Protein AF-A0A9D9U614-F1 (afdb_monomer_lite)

Sequence (56 aa):
MPTHELCAMRIHELAVDGALASLNSNADGLSAPEAARRLAEFGPNRLEDVARERLW

Radius of gyration: 17.28 Å; chains: 1; bounding box: 44×39×31 Å

Structure (mmCIF, N/CA/C/O backbone):
data_AF-A0A9D9U614-F1
#
_entry.id   AF-A0A9D9U614-F1
#
loop_
_atom_site.group_PDB
_atom_site.id
_atom_site.type_symbol
_atom_site.label_atom_id
_atom_site.label_alt_id
_atom_site.label_comp_id
_atom_site.label_asym_id
_atom_site.label_entity_id
_atom_site.label_seq_id
_atom_site.pdbx_PDB_ins_code
_atom_site.Cartn_x
_atom_site.Cartn_y
_atom_site.Cartn_z
_atom_site.occupancy
_atom_site.B_iso_or_equiv
_atom_site.auth_seq_id
_atom_site.auth_comp_id
_atom_site.auth_asym_id
_atom_site.auth_atom_id
_atom_site.pdbx_PDB_model_num
ATOM 1 N N . MET A 1 1 ? 19.226 23.366 10.990 1.00 38.78 1 MET A N 1
ATOM 2 C CA . MET A 1 1 ? 17.914 23.488 10.325 1.00 38.78 1 MET A CA 1
ATOM 3 C C . MET A 1 1 ? 17.450 22.079 10.019 1.00 38.78 1 MET A C 1
ATOM 5 O O . MET A 1 1 ? 18.118 21.453 9.206 1.00 38.78 1 MET A O 1
ATOM 9 N N . PRO A 1 2 ? 16.435 21.515 10.692 1.00 50.66 2 PRO A N 1
ATOM 10 C CA . PRO A 1 2 ? 15.920 20.230 10.259 1.00 50.66 2 PRO A CA 1
ATOM 11 C C . PRO A 1 2 ? 15.128 20.496 8.978 1.00 50.66 2 PRO A C 1
ATOM 13 O O . PRO A 1 2 ? 14.103 21.176 8.991 1.00 50.66 2 PRO A O 1
ATOM 16 N N . THR A 1 3 ? 15.668 20.053 7.850 1.00 47.31 3 THR A N 1
ATOM 17 C CA . THR A 1 3 ? 14.922 19.926 6.605 1.00 47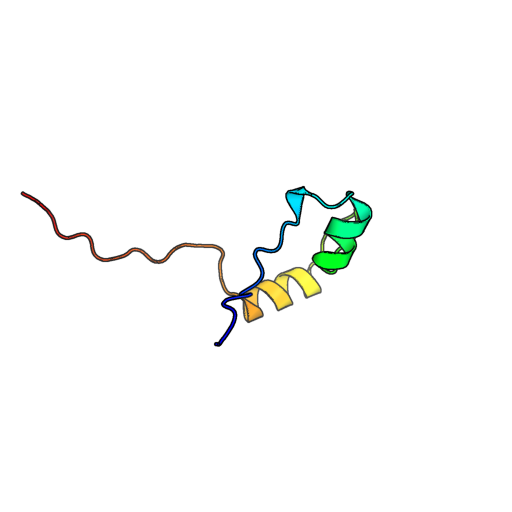.31 3 THR A CA 1
ATOM 18 C C . THR A 1 3 ? 13.753 18.992 6.888 1.00 47.31 3 THR A C 1
ATOM 20 O O . THR A 1 3 ? 13.948 17.814 7.174 1.00 47.31 3 THR A O 1
ATOM 23 N N . HIS A 1 4 ? 12.530 19.520 6.845 1.00 50.75 4 HIS A N 1
ATOM 24 C CA . HIS A 1 4 ? 11.306 18.727 6.768 1.00 50.75 4 HIS A CA 1
ATOM 25 C C . HIS A 1 4 ? 11.236 18.016 5.402 1.00 50.75 4 HIS A C 1
ATOM 27 O O . HIS A 1 4 ? 10.303 18.210 4.632 1.00 50.75 4 HIS A O 1
ATOM 33 N N . GLU A 1 5 ? 12.222 17.177 5.091 1.00 48.12 5 GLU A N 1
ATOM 34 C CA . GLU A 1 5 ? 12.109 16.122 4.086 1.00 48.12 5 GLU A CA 1
ATOM 35 C C . GLU A 1 5 ? 11.423 14.917 4.732 1.00 48.12 5 GLU A C 1
ATOM 37 O O . GLU A 1 5 ? 11.926 13.799 4.747 1.00 48.12 5 GLU A O 1
ATOM 42 N N . LEU A 1 6 ? 10.216 15.122 5.256 1.00 53.34 6 LEU A N 1
ATOM 43 C CA . LEU A 1 6 ? 9.255 14.028 5.285 1.00 53.34 6 LEU A CA 1
ATOM 44 C C . LEU A 1 6 ? 8.700 13.918 3.866 1.00 53.34 6 LEU A C 1
ATOM 46 O O . LEU A 1 6 ? 7.611 14.388 3.556 1.00 53.34 6 LEU A O 1
ATOM 50 N N . CYS A 1 7 ? 9.572 13.385 3.006 1.00 45.88 7 CYS A N 1
ATOM 51 C CA . CYS A 1 7 ? 9.313 12.611 1.807 1.00 45.88 7 CYS A CA 1
ATOM 52 C C . CYS A 1 7 ? 7.852 12.626 1.361 1.00 45.88 7 CYS A C 1
ATOM 54 O O . CYS A 1 7 ? 7.093 11.701 1.652 1.00 45.88 7 CYS A O 1
ATOM 56 N N . ALA A 1 8 ? 7.465 13.623 0.568 1.00 57.12 8 ALA A N 1
ATOM 57 C CA . ALA A 1 8 ? 6.387 13.386 -0.372 1.00 57.12 8 ALA A CA 1
ATOM 58 C C . ALA A 1 8 ? 6.886 12.278 -1.309 1.00 57.12 8 ALA A C 1
ATOM 60 O O . ALA A 1 8 ? 7.681 12.529 -2.212 1.00 57.12 8 ALA A O 1
ATOM 61 N N . MET A 1 9 ? 6.489 11.031 -1.050 1.00 70.75 9 MET A N 1
ATOM 62 C CA . MET A 1 9 ? 6.633 9.940 -2.005 1.00 70.75 9 MET A CA 1
ATOM 63 C C . MET A 1 9 ? 5.897 10.366 -3.279 1.00 70.75 9 MET A C 1
ATOM 65 O O . MET A 1 9 ? 4.679 10.224 -3.386 1.00 70.75 9 MET A O 1
ATOM 69 N N . ARG A 1 10 ? 6.627 10.934 -4.248 1.00 84.06 10 ARG A N 1
ATOM 70 C CA . ARG A 1 10 ? 6.103 11.344 -5.560 1.00 84.06 10 ARG A CA 1
ATOM 71 C C . ARG A 1 10 ? 5.957 10.123 -6.464 1.00 84.06 10 ARG A C 1
ATOM 73 O O . ARG A 1 10 ? 6.463 10.079 -7.575 1.00 84.06 10 ARG A O 1
ATOM 80 N N . ILE A 1 11 ? 5.257 9.106 -5.962 1.00 88.12 11 ILE A N 1
ATOM 81 C CA . ILE A 1 11 ? 5.063 7.826 -6.649 1.00 88.12 11 ILE A CA 1
ATOM 82 C C . ILE A 1 11 ? 4.397 7.997 -8.023 1.00 88.12 11 ILE A C 1
ATOM 84 O O . ILE A 1 11 ? 4.638 7.209 -8.926 1.00 88.12 11 ILE A O 1
ATOM 88 N N . HIS A 1 12 ? 3.623 9.071 -8.196 1.00 88.12 12 HIS A N 1
ATOM 89 C CA . HIS A 1 12 ? 2.977 9.448 -9.452 1.00 88.12 12 HIS A CA 1
ATOM 90 C C . HIS A 1 12 ? 3.949 9.912 -10.552 1.00 88.12 12 HIS A C 1
ATOM 92 O O . HIS A 1 12 ? 3.5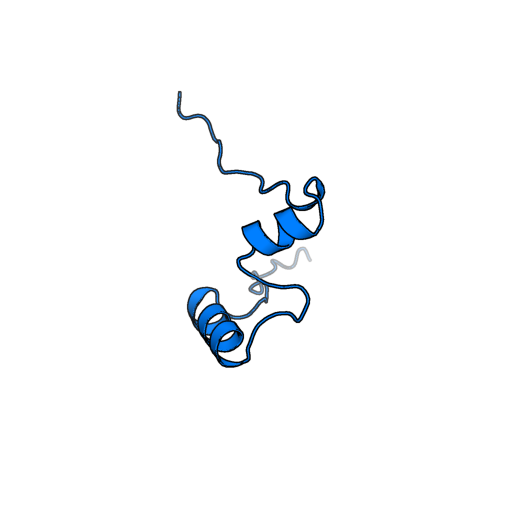47 10.001 -11.706 1.00 88.12 12 HIS A O 1
ATOM 98 N N . GLU A 1 13 ? 5.203 10.221 -10.216 1.00 93.19 13 GLU A N 1
ATOM 99 C CA . GLU A 1 13 ? 6.241 10.592 -11.188 1.00 93.19 13 GLU A CA 1
ATOM 100 C C . GLU A 1 13 ? 7.080 9.393 -11.638 1.00 93.19 13 GLU A C 1
ATOM 102 O O . GLU A 1 13 ? 7.848 9.494 -12.595 1.00 93.19 13 GLU A 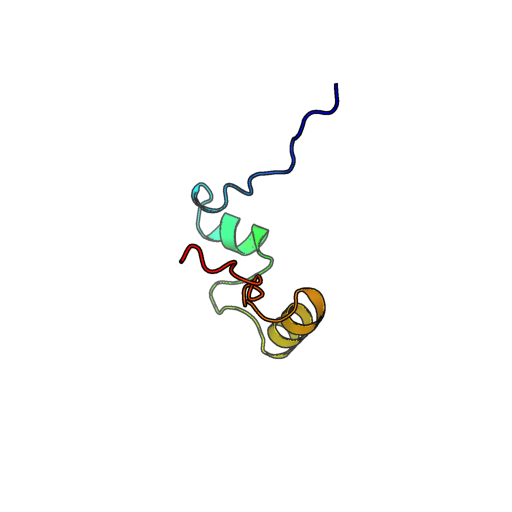O 1
ATOM 107 N N . LEU A 1 14 ? 6.962 8.257 -10.945 1.00 91.38 14 LEU A N 1
ATOM 108 C CA . LEU A 1 14 ? 7.699 7.049 -11.282 1.00 91.38 14 LEU A CA 1
ATOM 109 C C . LEU A 1 14 ? 7.040 6.341 -12.467 1.00 91.38 14 LEU A C 1
ATOM 111 O O . LEU A 1 14 ? 5.816 6.263 -12.575 1.00 91.38 14 LEU A O 1
ATOM 115 N N . ALA A 1 15 ? 7.869 5.745 -13.324 1.00 93.69 15 ALA A N 1
ATOM 116 C CA . ALA A 1 15 ? 7.392 4.721 -14.245 1.00 93.69 15 ALA A CA 1
ATOM 117 C C . ALA A 1 15 ? 6.803 3.537 -13.455 1.00 93.69 15 ALA A C 1
ATOM 119 O O . ALA A 1 15 ? 7.172 3.312 -12.300 1.00 93.69 15 ALA A O 1
ATOM 120 N N . VAL A 1 16 ? 5.924 2.758 -14.092 1.00 93.56 16 VAL A N 1
ATOM 121 C CA . VAL A 1 16 ? 5.173 1.664 -13.447 1.00 93.56 16 VAL A CA 1
ATOM 122 C C . VAL A 1 16 ? 6.086 0.715 -12.664 1.00 93.56 16 VAL A C 1
ATOM 124 O O . VAL A 1 16 ? 5.832 0.470 -11.487 1.00 93.56 16 VAL A O 1
ATOM 127 N N . ASP A 1 17 ? 7.189 0.262 -13.261 1.00 93.31 17 ASP A N 1
ATOM 128 C CA . ASP A 1 17 ? 8.139 -0.646 -12.601 1.00 93.31 17 ASP A CA 1
ATOM 129 C C . ASP A 1 17 ? 8.780 -0.018 -11.354 1.00 93.31 17 ASP A C 1
ATOM 131 O O . ASP A 1 17 ? 8.959 -0.678 -10.331 1.00 93.31 17 ASP A O 1
ATOM 135 N N . GLY A 1 18 ? 9.072 1.285 -11.411 1.00 92.38 18 GLY A N 1
ATOM 136 C CA . GLY A 1 18 ? 9.601 2.043 -10.279 1.00 92.38 18 GLY A CA 1
ATOM 137 C C . GLY A 1 18 ? 8.577 2.202 -9.156 1.00 92.38 18 GLY A C 1
ATOM 138 O O . GLY A 1 18 ? 8.926 2.068 -7.983 1.00 92.38 18 GLY A O 1
ATOM 139 N N . ALA A 1 19 ? 7.306 2.428 -9.497 1.00 92.75 19 ALA A N 1
ATOM 140 C CA . ALA A 1 19 ? 6.219 2.484 -8.524 1.00 92.75 19 ALA A CA 1
ATOM 141 C C . ALA A 1 19 ? 5.988 1.118 -7.852 1.00 92.75 19 ALA A C 1
ATOM 143 O O . ALA A 1 19 ? 5.855 1.050 -6.630 1.00 92.75 19 ALA A O 1
ATOM 144 N N . LEU A 1 20 ? 6.006 0.027 -8.624 1.00 93.62 20 LEU A N 1
ATOM 145 C CA . LEU A 1 20 ? 5.879 -1.339 -8.106 1.00 93.62 20 LEU A CA 1
ATOM 146 C C . LEU A 1 20 ? 7.031 -1.698 -7.159 1.00 93.62 20 LEU A C 1
ATOM 148 O O . LEU A 1 20 ? 6.782 -2.174 -6.050 1.00 93.62 20 LEU A O 1
ATOM 152 N N . ALA A 1 21 ? 8.272 -1.391 -7.547 1.00 90.94 21 ALA A N 1
ATOM 153 C CA . ALA A 1 21 ? 9.444 -1.593 -6.699 1.00 90.94 21 ALA A CA 1
ATOM 154 C C . ALA A 1 21 ? 9.369 -0.761 -5.408 1.00 90.94 21 ALA A C 1
ATOM 156 O O . ALA A 1 21 ? 9.623 -1.279 -4.322 1.00 90.94 21 ALA A O 1
ATOM 157 N N . SER A 1 22 ? 8.956 0.507 -5.508 1.00 89.38 22 SER A N 1
ATOM 158 C CA . SER A 1 22 ? 8.786 1.398 -4.353 1.00 89.38 22 SER A CA 1
ATOM 159 C C . SER A 1 22 ? 7.725 0.894 -3.366 1.00 89.38 22 SER A C 1
ATOM 161 O O . SER A 1 22 ? 7.921 0.996 -2.157 1.00 89.38 22 SER A O 1
ATOM 163 N N . LEU A 1 23 ? 6.630 0.310 -3.862 1.00 89.75 23 LEU A N 1
ATOM 164 C CA . LEU A 1 23 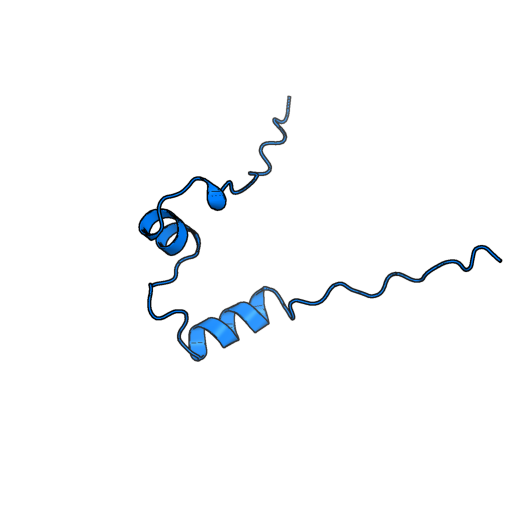? 5.561 -0.281 -3.044 1.00 89.75 23 LEU A CA 1
ATOM 165 C C . LEU A 1 23 ? 5.851 -1.719 -2.591 1.00 89.75 23 LEU A C 1
ATOM 167 O O . LEU A 1 23 ? 5.001 -2.333 -1.929 1.00 89.75 23 LEU A O 1
ATOM 171 N N . ASN A 1 24 ? 7.015 -2.263 -2.963 1.00 90.19 24 ASN A N 1
ATOM 172 C CA . ASN A 1 24 ? 7.383 -3.661 -2.776 1.00 90.19 24 ASN A CA 1
ATOM 173 C C . ASN A 1 24 ? 6.251 -4.606 -3.228 1.00 90.19 24 ASN A C 1
ATOM 175 O O . ASN A 1 24 ? 5.752 -5.425 -2.455 1.00 90.19 24 ASN A O 1
ATOM 179 N N . SER A 1 25 ? 5.762 -4.398 -4.449 1.00 92.25 25 SER A N 1
ATOM 180 C CA . SER A 1 25 ? 4.677 -5.153 -5.084 1.00 92.25 25 SER A CA 1
ATOM 181 C C . SER A 1 25 ? 5.091 -5.553 -6.499 1.00 92.25 25 SER A C 1
ATOM 183 O O . SER A 1 25 ? 6.104 -5.092 -7.019 1.00 92.25 25 SER A O 1
ATOM 185 N N . ASN A 1 26 ? 4.301 -6.406 -7.141 1.00 92.81 26 ASN A N 1
ATOM 186 C CA . ASN A 1 26 ? 4.460 -6.750 -8.551 1.00 92.81 26 ASN A CA 1
ATOM 187 C C . ASN A 1 26 ? 3.168 -6.453 -9.335 1.00 92.81 26 ASN A C 1
ATOM 189 O O . ASN A 1 26 ? 2.173 -6.005 -8.756 1.00 92.81 26 ASN A O 1
ATOM 193 N N . ALA A 1 27 ? 3.208 -6.676 -10.650 1.00 94.62 27 ALA A N 1
ATOM 194 C CA . ALA A 1 27 ? 2.096 -6.405 -11.561 1.00 94.62 27 ALA A CA 1
ATOM 195 C C . ALA A 1 27 ? 0.864 -7.300 -11.319 1.00 94.62 27 ALA A C 1
ATOM 197 O O . ALA A 1 27 ? -0.249 -6.888 -11.634 1.00 94.62 27 ALA A O 1
ATOM 198 N N . ASP A 1 28 ? 1.049 -8.474 -10.712 1.00 94.56 28 ASP A N 1
ATOM 199 C CA . ASP A 1 28 ? -0.033 -9.3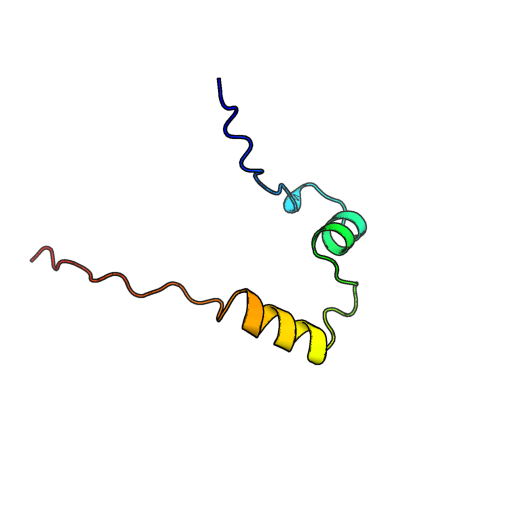86 -10.323 1.00 94.56 28 ASP A CA 1
ATOM 200 C C . ASP A 1 28 ? -0.651 -9.015 -8.957 1.00 94.56 28 ASP A C 1
ATOM 202 O O . ASP A 1 28 ? -1.633 -9.616 -8.518 1.00 94.56 28 ASP A O 1
ATOM 206 N N . GLY A 1 29 ? -0.097 -8.001 -8.282 1.00 93.19 29 GLY A N 1
ATOM 207 C CA . GLY A 1 29 ? -0.558 -7.493 -6.995 1.00 93.19 29 GLY A CA 1
ATOM 208 C C . GLY A 1 29 ? 0.117 -8.152 -5.789 1.00 93.19 29 GLY A C 1
ATOM 209 O O . GLY A 1 29 ? 1.265 -8.596 -5.838 1.00 93.19 29 GLY A O 1
ATOM 210 N N . LEU A 1 30 ? -0.592 -8.163 -4.656 1.00 95.19 30 LEU A N 1
ATOM 211 C CA . LEU A 1 30 ? -0.111 -8.755 -3.406 1.00 95.19 30 LEU A CA 1
ATOM 212 C C . LEU A 1 30 ? -0.675 -10.162 -3.216 1.00 95.19 30 LEU A C 1
ATOM 214 O O . LEU A 1 30 ? -1.852 -10.419 -3.468 1.00 95.19 30 LEU A O 1
ATOM 218 N N . SER A 1 31 ? 0.151 -11.058 -2.678 1.00 94.69 31 SER A N 1
ATOM 219 C CA . SER A 1 31 ? -0.326 -12.351 -2.197 1.00 94.69 31 SER A CA 1
ATOM 220 C C . SER A 1 31 ? -1.230 -12.166 -0.971 1.00 94.69 31 SER A C 1
ATOM 222 O O . SER A 1 31 ? -1.072 -11.215 -0.203 1.00 94.69 31 SER A O 1
ATOM 224 N N . ALA A 1 32 ? -2.162 -13.095 -0.745 1.00 96.06 32 ALA A N 1
ATOM 225 C CA . ALA A 1 32 ? -3.051 -13.033 0.418 1.00 96.06 32 ALA A CA 1
ATOM 226 C C . ALA A 1 32 ? -2.300 -12.956 1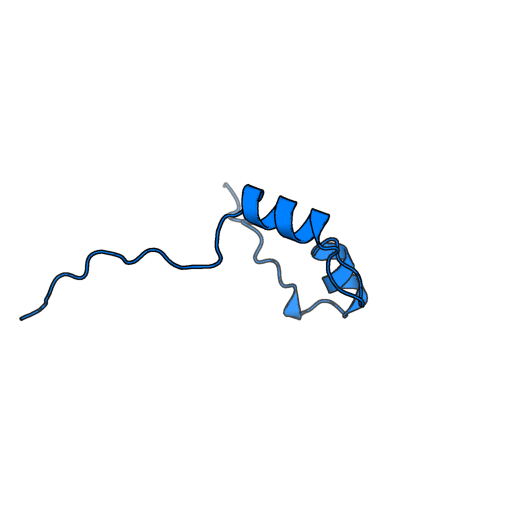.771 1.00 96.06 32 ALA A C 1
ATOM 228 O O . ALA A 1 32 ? -2.696 -12.142 2.608 1.00 96.06 32 ALA A O 1
ATOM 229 N N . PRO A 1 33 ? -1.197 -13.707 1.999 1.00 96.56 33 PRO A N 1
ATOM 230 C CA . PRO A 1 33 ? -0.400 -13.561 3.219 1.00 96.56 33 PRO A CA 1
ATOM 231 C C . PRO A 1 33 ? 0.217 -12.167 3.383 1.00 96.56 33 PRO A C 1
ATOM 233 O O . PRO A 1 33 ? 0.215 -11.618 4.482 1.00 96.56 33 PRO A O 1
ATOM 236 N N . GLU A 1 34 ? 0.713 -11.569 2.298 1.00 95.69 34 GLU A N 1
ATOM 237 C CA . GLU A 1 34 ? 1.323 -10.237 2.339 1.00 95.69 34 GLU A CA 1
ATOM 238 C C . GLU A 1 34 ? 0.274 -9.142 2.562 1.00 95.69 34 GLU A C 1
ATOM 240 O O . GLU A 1 34 ? 0.494 -8.223 3.350 1.00 95.69 34 GLU A O 1
ATOM 245 N N . ALA A 1 35 ? -0.902 -9.265 1.941 1.00 95.88 35 ALA A N 1
ATOM 246 C CA . ALA A 1 35 ? -2.026 -8.372 2.198 1.00 95.88 35 ALA A CA 1
ATOM 247 C C . ALA A 1 35 ? -2.472 -8.428 3.671 1.00 95.88 35 ALA A C 1
ATOM 249 O O . ALA A 1 35 ? -2.696 -7.384 4.284 1.00 95.88 35 ALA A O 1
ATOM 250 N N . ALA A 1 36 ? -2.535 -9.625 4.267 1.00 97.31 36 ALA A N 1
ATOM 251 C CA . ALA A 1 36 ? -2.856 -9.795 5.685 1.00 97.31 36 ALA A CA 1
ATOM 252 C C . ALA A 1 36 ? -1.777 -9.194 6.604 1.00 97.31 36 ALA A C 1
ATOM 254 O O . ALA A 1 36 ? -2.113 -8.523 7.580 1.00 97.31 36 ALA A O 1
ATOM 255 N N . ARG A 1 37 ? -0.490 -9.375 6.271 1.00 97.00 37 ARG A N 1
ATOM 256 C CA . ARG A 1 37 ? 0.631 -8.762 7.002 1.00 97.00 37 ARG A CA 1
ATOM 257 C C . ARG A 1 37 ? 0.522 -7.238 7.001 1.00 97.00 37 ARG A C 1
ATOM 259 O O . ARG A 1 37 ? 0.597 -6.629 8.062 1.00 97.00 37 ARG A O 1
ATOM 266 N N . ARG A 1 38 ? 0.281 -6.631 5.832 1.00 96.44 38 ARG A N 1
ATOM 267 C CA . ARG A 1 38 ? 0.107 -5.174 5.699 1.00 96.44 38 ARG A CA 1
ATOM 268 C C . ARG A 1 38 ? -1.129 -4.670 6.436 1.00 96.44 38 ARG A C 1
ATOM 270 O O . ARG A 1 38 ? -1.058 -3.628 7.073 1.00 96.44 38 ARG A O 1
ATOM 277 N N . LEU A 1 39 ? -2.241 -5.406 6.396 1.00 96.25 39 LEU A N 1
ATOM 278 C CA . LEU A 1 39 ? -3.444 -5.047 7.150 1.00 96.25 39 LEU A CA 1
ATOM 279 C C . LEU A 1 39 ? -3.184 -5.035 8.664 1.00 96.25 39 LEU A C 1
ATOM 281 O O . LEU A 1 39 ? -3.677 -4.149 9.354 1.00 96.25 39 LEU A O 1
ATOM 285 N N . ALA A 1 40 ? -2.406 -5.991 9.176 1.00 97.06 40 ALA A N 1
ATOM 286 C CA . ALA A 1 40 ? -2.019 -6.023 10.584 1.00 97.06 40 ALA A CA 1
ATOM 287 C C . ALA A 1 40 ? -1.015 -4.913 10.951 1.00 97.06 40 ALA A C 1
ATOM 289 O O . ALA A 1 40 ? -1.057 -4.405 12.067 1.00 97.06 40 ALA A O 1
ATOM 290 N N . GLU A 1 41 ? -0.129 -4.540 10.024 1.00 96.31 41 GLU A N 1
ATOM 291 C CA . GLU A 1 41 ? 0.898 -3.508 10.220 1.00 96.31 41 GLU A CA 1
ATOM 292 C C . GLU A 1 41 ? 0.323 -2.084 10.183 1.00 96.31 41 GLU A C 1
ATOM 294 O O . GLU A 1 41 ? 0.605 -1.282 11.069 1.00 96.31 41 GLU A O 1
ATOM 299 N N . PHE A 1 42 ? -0.493 -1.767 9.174 1.00 93.19 42 PHE A N 1
ATOM 300 C CA . PHE A 1 42 ? -1.009 -0.413 8.939 1.00 93.19 42 PHE A CA 1
ATOM 301 C C . PHE A 1 42 ? -2.428 -0.197 9.467 1.00 93.19 42 PHE A C 1
ATOM 303 O O . PHE A 1 42 ? -2.865 0.943 9.615 1.00 93.19 42 PHE A O 1
ATOM 310 N N . GLY A 1 43 ? -3.154 -1.278 9.742 1.00 94.56 43 GLY A N 1
ATOM 311 C CA . GLY A 1 43 ? -4.560 -1.217 10.105 1.00 94.56 43 GLY A CA 1
ATOM 312 C C . GLY A 1 43 ? -5.492 -1.038 8.899 1.00 94.56 43 GLY A C 1
ATOM 313 O O . GLY A 1 43 ? -5.072 -1.051 7.736 1.00 94.56 43 GLY A O 1
ATOM 314 N N . PRO A 1 44 ? -6.804 -0.921 9.159 1.00 94.62 44 PRO A N 1
ATOM 315 C CA . PRO A 1 44 ? -7.792 -0.725 8.109 1.00 94.62 44 PRO A CA 1
ATOM 316 C C . PRO A 1 44 ? -7.598 0.630 7.419 1.00 94.62 44 PRO A C 1
ATOM 318 O O . PRO A 1 44 ? -7.418 1.651 8.077 1.00 94.62 44 PRO A O 1
ATOM 321 N N . ASN A 1 45 ? -7.730 0.659 6.088 1.00 94.19 45 ASN A N 1
ATOM 322 C CA . ASN A 1 45 ? -7.768 1.905 5.319 1.00 94.19 45 ASN A CA 1
ATOM 323 C C . ASN A 1 45 ? -9.102 2.636 5.546 1.00 94.19 45 ASN A C 1
ATOM 325 O O . ASN A 1 45 ? -10.027 2.570 4.732 1.00 94.19 45 ASN A O 1
ATOM 329 N N . ARG A 1 46 ? -9.227 3.269 6.708 1.00 92.00 46 ARG A N 1
ATOM 330 C CA . ARG A 1 46 ? -10.388 4.042 7.128 1.00 92.00 46 ARG A CA 1
ATOM 331 C C . ARG A 1 46 ? -9.898 5.219 7.952 1.00 92.00 46 ARG A C 1
ATOM 333 O O . ARG A 1 46 ? -9.100 5.051 8.864 1.00 92.00 46 ARG A O 1
ATOM 340 N N . LEU A 1 47 ? -10.418 6.397 7.635 1.00 89.19 47 LEU A N 1
ATOM 341 C CA . LEU A 1 47 ? -10.233 7.563 8.482 1.00 89.19 47 LEU A CA 1
ATOM 342 C C . LEU A 1 47 ? -11.101 7.416 9.724 1.00 89.19 47 LEU A C 1
ATOM 344 O O . LEU A 1 47 ? -12.262 7.010 9.626 1.00 89.19 47 LEU A O 1
ATOM 348 N N . GLU A 1 48 ? -10.533 7.744 10.876 1.00 87.38 48 GLU A N 1
ATOM 349 C CA . GLU A 1 48 ? -11.305 7.808 12.106 1.00 87.38 48 GLU A CA 1
ATOM 350 C C . GLU A 1 48 ? -12.334 8.934 12.020 1.00 87.38 48 GLU A C 1
ATOM 352 O O . GLU A 1 48 ? -12.061 10.023 11.504 1.00 87.38 48 GLU A O 1
ATOM 357 N N . ASP A 1 49 ? -13.533 8.661 12.528 1.00 83.94 49 ASP A N 1
ATOM 358 C CA . ASP A 1 49 ? -14.546 9.692 12.671 1.00 83.94 49 ASP A CA 1
ATOM 359 C C . ASP A 1 49 ? -14.105 10.651 13.774 1.00 83.94 49 ASP A C 1
ATOM 361 O O . ASP A 1 49 ? -14.135 10.338 14.964 1.00 83.94 49 ASP A O 1
ATOM 365 N N . VAL A 1 50 ? -13.700 11.849 13.371 1.00 83.75 50 VAL A N 1
ATOM 366 C CA . VAL A 1 50 ? -13.483 12.938 14.315 1.00 83.75 50 VAL A CA 1
ATOM 367 C C . VAL A 1 50 ? -14.834 13.435 14.818 1.00 83.75 50 VAL A C 1
ATOM 369 O O . VAL A 1 50 ? -15.774 13.634 14.040 1.00 83.75 50 VAL A O 1
ATOM 372 N N . ALA A 1 51 ? -14.936 13.640 16.133 1.00 79.88 51 ALA A N 1
ATOM 373 C CA . ALA A 1 51 ? -16.115 14.245 16.733 1.00 79.88 51 ALA A CA 1
ATOM 374 C C . ALA A 1 51 ? -16.376 15.594 16.049 1.00 79.88 51 ALA A C 1
ATOM 376 O O . ALA A 1 51 ? -15.550 16.505 16.102 1.00 79.88 51 ALA A O 1
ATOM 377 N N . ARG A 1 52 ? -17.513 15.711 15.360 1.00 80.88 52 ARG A N 1
ATOM 378 C CA . ARG A 1 52 ? -17.927 16.976 14.758 1.00 80.88 52 ARG A CA 1
ATOM 379 C C . ARG A 1 52 ? -18.650 17.799 15.809 1.00 80.88 52 ARG A C 1
ATOM 381 O O . ARG A 1 52 ? -19.705 17.387 16.289 1.00 80.88 52 ARG A O 1
ATOM 388 N N . GLU A 1 53 ? -18.123 18.978 16.114 1.00 81.12 53 GLU A N 1
ATOM 389 C CA . GLU A 1 53 ? -18.934 20.008 16.751 1.00 81.12 53 GLU A CA 1
ATOM 390 C C . GLU A 1 53 ? -20.032 20.430 15.775 1.00 81.12 53 GLU A C 1
ATOM 392 O O . GLU A 1 53 ? -19.777 20.811 14.628 1.00 81.12 53 GLU A O 1
ATOM 397 N N . ARG A 1 54 ? -21.283 20.324 16.227 1.00 77.31 54 ARG A N 1
ATOM 398 C CA . ARG A 1 54 ? -22.413 20.914 15.520 1.00 77.31 54 ARG A CA 1
ATOM 399 C C . ARG A 1 54 ? -22.318 22.423 15.688 1.00 77.31 54 ARG A C 1
ATOM 401 O O . ARG A 1 54 ? -22.635 22.962 16.745 1.00 77.31 54 ARG A O 1
ATOM 408 N N . LEU A 1 55 ? -21.887 23.098 14.633 1.00 78.62 55 LEU A N 1
ATOM 409 C CA . LEU A 1 55 ? -22.190 24.507 14.470 1.00 78.62 55 LEU A CA 1
ATOM 410 C C . LEU A 1 55 ? -23.679 24.547 14.107 1.00 78.62 55 LEU A C 1
ATOM 412 O O . LEU A 1 55 ? -24.011 24.231 12.969 1.00 78.62 55 LEU A O 1
ATOM 416 N N . TRP A 1 56 ? -24.501 24.860 15.119 1.00 74.06 56 TRP A N 1
ATOM 417 C CA . TRP A 1 56 ? -25.971 25.000 15.163 1.00 74.06 56 TRP A CA 1
ATOM 418 C C . TRP A 1 56 ? -26.861 23.737 15.024 1.00 74.06 56 TRP A C 1
ATOM 420 O O . TRP A 1 56 ? -26.571 22.762 14.287 1.00 74.06 56 TRP A O 1
#

Foldseek 3Di:
DPPPPPDPPPLVPDDPVRNCVVVVHDPVGDDPVVVVVVCVVVPDPDDDDDDDDPPD

pLDDT: mean 84.53, std 15.8, range [38.78, 97.31]

Secondary structure (DSSP, 8-state):
----------GGGS-HHHHHHHTT-BTTB--HHHHHHHHHHH--S-----------